Protein AF-A0A7V0X1N9-F1 (afdb_monomer_lite)

Secondary structure (DSSP, 8-state):
-----------------EEEEEEEEEEESSS---PPPTT-EE----HHHHHHTTEEEEEEEEEEEEEEEETTS-S----SS-HHHHHHHHHHHTT-SEEEEEEEEEEEEEEEEEEEEEEEEEEEEEEEEEEEPTT-SPEEEEEEEEEEEEEEEEEEEEEEEEEEEEEEEEE-

Structure (mmCIF, N/CA/C/O backbone):
data_AF-A0A7V0X1N9-F1
#
_entry.id   AF-A0A7V0X1N9-F1
#
loop_
_atom_site.group_PDB
_atom_site.id
_atom_site.type_symbol
_atom_site.label_atom_id
_atom_site.label_alt_id
_atom_site.label_comp_id
_atom_site.label_asym_id
_atom_site.label_entity_id
_atom_site.label_seq_id
_atom_site.pdbx_PDB_ins_code
_atom_site.Cartn_x
_atom_site.Cartn_y
_atom_site.Cartn_z
_atom_site.occupancy
_atom_site.B_iso_or_equiv
_atom_site.auth_seq_id
_atom_site.auth_comp_id
_atom_site.auth_asym_id
_atom_site.auth_atom_id
_atom_site.pdbx_PDB_model_num
ATOM 1 N N . MET A 1 1 ? -28.348 -25.778 53.990 1.00 37.81 1 MET A N 1
ATOM 2 C CA . MET A 1 1 ? -26.915 -25.819 53.635 1.00 37.81 1 MET A CA 1
ATOM 3 C C . MET A 1 1 ? -26.795 -25.371 52.196 1.00 37.81 1 MET A C 1
ATOM 5 O O . MET A 1 1 ? -27.594 -25.794 51.373 1.00 37.81 1 MET A O 1
ATOM 9 N N . ALA A 1 2 ? -25.914 -24.404 51.972 1.00 35.28 2 ALA A N 1
ATOM 10 C CA . ALA A 1 2 ? -25.714 -23.708 50.712 1.00 35.28 2 ALA A CA 1
ATOM 11 C C . ALA A 1 2 ? -24.854 -24.515 49.724 1.00 35.28 2 ALA A C 1
ATOM 13 O O . ALA A 1 2 ? -24.269 -25.525 50.106 1.00 35.28 2 ALA A O 1
ATOM 14 N N . LEU A 1 3 ? -24.716 -23.924 48.528 1.00 34.59 3 LEU A N 1
ATOM 15 C CA . LEU A 1 3 ? -23.827 -24.214 47.391 1.00 34.59 3 LEU A CA 1
ATOM 16 C C . LEU A 1 3 ? -24.535 -25.015 46.285 1.00 34.59 3 LEU A C 1
ATOM 18 O O . LEU A 1 3 ? -24.896 -26.165 46.470 1.00 34.59 3 LEU A O 1
ATOM 22 N N . GLY A 1 4 ? -24.828 -24.461 45.110 1.00 30.20 4 GLY A N 1
ATOM 23 C CA . GLY A 1 4 ? -24.154 -23.365 44.415 1.00 30.20 4 GLY A CA 1
ATOM 24 C C . GLY A 1 4 ? -23.496 -23.942 43.169 1.00 30.20 4 GLY A C 1
ATOM 25 O O . GLY A 1 4 ? -22.336 -24.325 43.205 1.00 30.20 4 GLY A O 1
ATOM 26 N N . GLY A 1 5 ? -24.256 -24.029 42.079 1.00 29.91 5 GLY A N 1
ATOM 27 C CA . GLY A 1 5 ? -23.764 -24.444 40.767 1.00 29.91 5 GLY A CA 1
ATOM 28 C C . GLY A 1 5 ? -23.984 -23.321 39.770 1.00 29.91 5 GLY A C 1
ATOM 29 O O . GLY A 1 5 ? -24.838 -23.422 38.895 1.00 29.91 5 GLY A O 1
ATOM 30 N N . LEU A 1 6 ? -23.271 -22.210 39.966 1.00 36.00 6 LEU A N 1
ATOM 31 C CA . LEU A 1 6 ? -23.257 -21.085 39.041 1.00 36.00 6 LEU A CA 1
ATOM 32 C C . LEU A 1 6 ? -22.586 -21.568 37.744 1.00 36.00 6 LEU A C 1
ATOM 34 O O . LEU A 1 6 ? -21.365 -21.704 37.680 1.00 36.00 6 LEU A O 1
ATOM 38 N N . LEU A 1 7 ? -23.392 -21.866 36.723 1.00 35.78 7 LEU A N 1
ATOM 39 C CA . LEU A 1 7 ? -22.933 -22.056 35.350 1.00 35.78 7 LEU A CA 1
ATOM 40 C C . LEU A 1 7 ? -22.323 -20.733 34.888 1.00 35.78 7 LEU A C 1
ATOM 42 O O . LEU A 1 7 ? -23.009 -19.811 34.448 1.00 35.78 7 LEU A O 1
ATOM 46 N N . CYS A 1 8 ? -21.009 -20.635 35.065 1.00 31.62 8 CYS A N 1
ATOM 47 C CA . CYS A 1 8 ? -20.187 -19.562 34.549 1.00 31.62 8 CYS A CA 1
ATOM 48 C C . CYS A 1 8 ? -20.194 -19.697 33.024 1.00 31.62 8 CYS A C 1
ATOM 50 O O . CYS A 1 8 ? -19.381 -20.410 32.436 1.00 31.62 8 CYS A O 1
ATOM 52 N N . ALA A 1 9 ? -21.173 -19.058 32.384 1.00 35.53 9 ALA A N 1
ATOM 53 C CA . ALA A 1 9 ? -21.138 -18.789 30.962 1.00 35.53 9 ALA A CA 1
ATOM 54 C C . ALA A 1 9 ? -19.921 -17.890 30.719 1.00 35.53 9 ALA A C 1
ATOM 56 O O . ALA A 1 9 ? -19.980 -16.669 30.870 1.00 35.53 9 ALA A O 1
ATOM 57 N N . LEU A 1 10 ? -18.796 -18.528 30.390 1.00 34.34 10 LEU A N 1
ATOM 58 C CA . LEU A 1 10 ? -17.646 -17.920 29.741 1.00 34.34 10 LEU A CA 1
ATOM 59 C C . LEU A 1 10 ? -18.141 -17.325 28.418 1.00 34.34 10 LEU A C 1
ATOM 61 O O . LEU A 1 10 ? -18.053 -17.927 27.352 1.00 34.34 10 LEU A O 1
ATOM 65 N N . MET A 1 11 ? -18.701 -16.120 28.508 1.00 33.41 11 MET A N 1
ATOM 66 C CA . MET A 1 11 ? -18.767 -15.177 27.409 1.00 33.41 11 MET A CA 1
ATOM 67 C C . MET A 1 11 ? -17.321 -14.947 26.980 1.00 33.41 11 MET A C 1
ATOM 69 O O . MET A 1 11 ? -16.595 -14.151 27.578 1.00 33.41 11 MET A O 1
ATOM 73 N N . LEU A 1 12 ? -16.902 -15.699 25.964 1.00 34.06 12 LEU A N 1
ATOM 74 C CA . LEU A 1 12 ? -15.797 -15.367 25.083 1.00 34.06 12 LEU A CA 1
ATOM 75 C C . LEU A 1 12 ? -16.059 -13.954 24.557 1.00 34.06 12 LEU A C 1
ATOM 77 O O . LEU A 1 12 ? -16.688 -13.747 23.523 1.00 34.06 12 LEU A O 1
ATOM 81 N N . VAL A 1 13 ? -15.603 -12.953 25.310 1.00 36.47 13 VAL A N 1
ATOM 82 C CA . VAL A 1 13 ? -15.386 -11.613 24.787 1.00 36.47 13 VAL A CA 1
ATOM 83 C C . VAL A 1 13 ? -14.234 -11.781 23.812 1.00 36.47 13 VAL A C 1
ATOM 85 O O . VAL A 1 13 ? -13.065 -11.709 24.190 1.00 36.47 13 VAL A O 1
ATOM 88 N N . CYS A 1 14 ? -14.575 -12.095 22.564 1.00 35.25 14 CYS A N 1
ATOM 89 C CA . CYS A 1 14 ? -13.667 -12.037 21.438 1.00 35.25 14 CYS A CA 1
ATOM 90 C C . CYS A 1 14 ? -13.126 -10.607 21.365 1.00 35.25 14 CYS A C 1
ATOM 92 O O . CYS A 1 14 ? -13.720 -9.725 20.748 1.00 35.25 14 CYS A O 1
ATOM 94 N N . CYS A 1 15 ? -11.991 -10.367 22.020 1.00 41.75 15 CYS A N 1
ATOM 95 C CA . CYS A 1 15 ? -11.110 -9.245 21.740 1.00 41.75 15 CYS A CA 1
ATOM 96 C C . CYS A 1 15 ? -10.502 -9.461 20.347 1.00 41.75 15 CYS A C 1
ATOM 98 O O . CYS A 1 15 ? -9.303 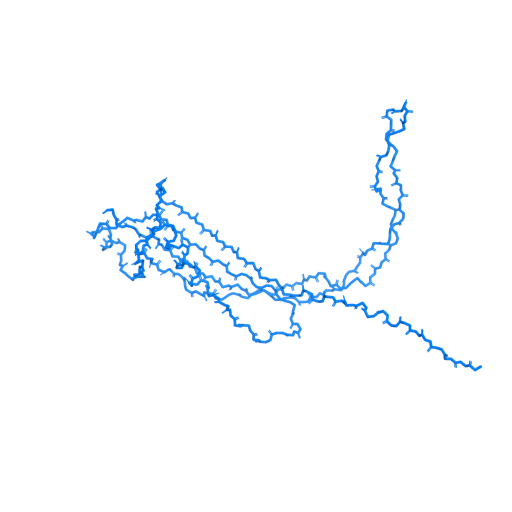-9.702 20.211 1.00 41.75 15 CYS A O 1
ATOM 100 N N . SER A 1 16 ? -11.327 -9.385 19.302 1.00 48.78 16 SER A N 1
ATOM 101 C CA . SER A 1 16 ? -10.895 -9.320 17.905 1.00 48.78 16 SER A CA 1
ATOM 102 C C . SER A 1 16 ? -10.333 -7.923 17.651 1.00 48.78 16 SER A C 1
ATOM 104 O O . SER A 1 16 ? -10.941 -7.082 17.003 1.00 48.78 16 SER A O 1
ATOM 106 N N . CYS A 1 17 ? -9.194 -7.646 18.278 1.00 55.66 17 CYS A N 1
ATOM 107 C CA . CYS A 1 17 ? -8.579 -6.326 18.355 1.00 55.66 17 CYS A CA 1
ATOM 108 C C . CYS A 1 17 ? -7.489 -6.121 17.300 1.00 55.66 17 CYS A C 1
ATOM 110 O O . CYS A 1 17 ? -6.783 -5.120 17.364 1.00 55.66 17 CYS A O 1
ATOM 112 N N . ALA A 1 18 ? -7.311 -7.070 16.379 1.00 61.34 18 ALA A N 1
ATOM 113 C CA . ALA A 1 18 ? -6.346 -6.988 15.296 1.00 61.34 18 ALA A CA 1
ATOM 114 C C . ALA A 1 18 ? -7.078 -7.114 13.960 1.00 61.34 18 ALA A C 1
ATOM 116 O O . ALA A 1 18 ? -7.688 -8.146 13.683 1.00 61.34 18 ALA A O 1
ATOM 117 N N . SER A 1 19 ? -7.000 -6.069 13.140 1.00 68.88 19 SER A N 1
ATOM 118 C CA . SER A 1 19 ? -7.432 -6.103 11.745 1.00 68.88 19 SER A CA 1
ATOM 119 C C . SER A 1 19 ? -6.260 -5.765 10.839 1.00 68.88 19 SER A C 1
ATOM 121 O O . SER A 1 19 ? -5.474 -4.855 11.120 1.00 68.88 19 SER A O 1
ATOM 123 N N . THR A 1 20 ? -6.157 -6.504 9.742 1.00 68.81 20 THR A N 1
ATOM 124 C CA . THR A 1 20 ? -5.246 -6.208 8.643 1.00 68.81 20 THR A CA 1
ATOM 125 C C . THR A 1 20 ? -6.079 -5.760 7.451 1.00 68.81 20 THR A C 1
ATOM 127 O O . THR A 1 20 ? -7.087 -6.382 7.115 1.00 68.81 20 THR A O 1
ATOM 130 N N . SER A 1 21 ? -5.691 -4.653 6.830 1.00 77.2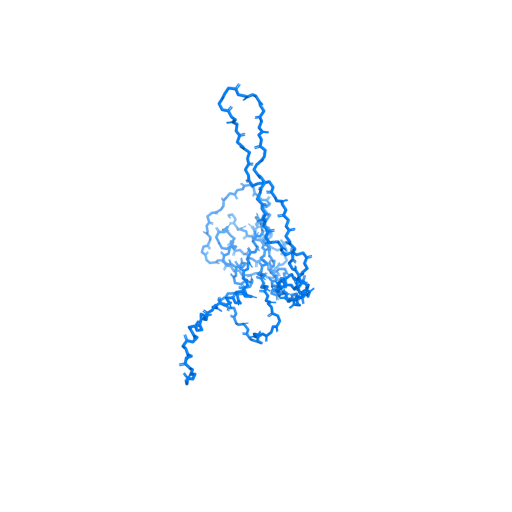5 21 SER A N 1
ATOM 131 C CA . SER A 1 21 ? -6.271 -4.207 5.568 1.00 77.25 21 SER A CA 1
ATOM 132 C C . SER A 1 21 ? -5.167 -3.812 4.597 1.00 77.25 21 SER A C 1
ATOM 134 O O . SER A 1 21 ? -4.071 -3.400 4.981 1.00 77.25 21 SER A O 1
ATOM 136 N N . GLU A 1 22 ? -5.445 -3.984 3.313 1.00 83.06 22 GLU A N 1
ATOM 137 C CA . GLU A 1 22 ? -4.531 -3.650 2.228 1.00 83.06 22 GLU A CA 1
ATOM 138 C C . GLU A 1 22 ? -5.226 -2.663 1.299 1.00 83.06 22 GLU A C 1
ATOM 140 O O . GLU A 1 22 ? -6.307 -2.954 0.789 1.00 83.06 22 GLU A O 1
ATOM 145 N N . ASP A 1 23 ? -4.552 -1.549 1.027 1.00 84.75 23 ASP A N 1
ATOM 146 C CA . ASP A 1 23 ? -4.946 -0.603 -0.006 1.00 84.75 23 ASP A CA 1
ATOM 147 C C . ASP A 1 23 ? -3.945 -0.661 -1.161 1.00 84.75 23 ASP A C 1
ATOM 149 O O . ASP A 1 23 ? -2.753 -0.360 -1.017 1.00 84.75 23 ASP A O 1
ATOM 153 N N . LEU A 1 24 ? -4.451 -1.027 -2.338 1.00 85.38 24 LEU A N 1
ATOM 154 C CA . LEU A 1 24 ? -3.702 -1.064 -3.587 1.00 85.38 24 LEU A CA 1
ATOM 155 C C . LEU A 1 24 ? -4.228 0.025 -4.520 1.00 85.38 24 LEU A C 1
ATOM 157 O O . LEU A 1 24 ? -5.352 -0.060 -5.014 1.00 85.38 24 LEU A O 1
ATOM 161 N N . TYR A 1 25 ? -3.398 1.018 -4.828 1.00 90.38 25 TYR A N 1
ATOM 162 C CA . TYR A 1 25 ? -3.756 2.082 -5.762 1.00 90.38 25 TYR A CA 1
ATOM 163 C C . TYR A 1 25 ? -2.881 2.056 -7.012 1.00 90.38 25 TYR A C 1
ATOM 165 O O . TYR A 1 25 ? -1.660 1.898 -6.955 1.00 90.38 25 TYR A O 1
ATOM 173 N N . TYR A 1 26 ? -3.519 2.247 -8.165 1.00 87.94 26 TYR A N 1
ATOM 174 C CA . TYR A 1 26 ? -2.861 2.288 -9.463 1.00 87.94 26 TYR A CA 1
ATOM 175 C C . TYR A 1 26 ? -3.350 3.435 -10.306 1.00 87.94 26 TYR A C 1
ATOM 177 O O . TYR A 1 26 ? -4.549 3.591 -10.528 1.00 87.94 26 TYR A O 1
ATOM 185 N N . LYS A 1 27 ? -2.389 4.162 -10.860 1.00 91.62 27 LYS A N 1
ATOM 186 C CA . LYS A 1 27 ? -2.638 5.202 -11.838 1.00 91.62 27 LYS A CA 1
ATOM 187 C C . LYS A 1 27 ? -1.980 4.811 -13.163 1.00 91.62 27 LYS A C 1
ATOM 189 O O . LYS A 1 27 ? -0.754 4.911 -13.266 1.00 91.62 27 LYS A O 1
ATOM 194 N N . PRO A 1 28 ? -2.748 4.354 -14.168 1.00 88.75 28 PRO A N 1
ATOM 195 C CA . PRO A 1 28 ? -2.198 4.069 -15.486 1.00 88.75 28 PRO A CA 1
ATOM 196 C C . PRO A 1 28 ? -1.793 5.364 -16.198 1.00 88.75 28 PRO A C 1
ATOM 198 O O . PRO A 1 28 ? -2.468 6.386 -16.084 1.00 88.75 28 PRO A O 1
ATOM 201 N N . PHE A 1 29 ? -0.707 5.306 -16.968 1.00 88.69 29 PHE A N 1
ATOM 202 C CA . PHE A 1 29 ? -0.306 6.380 -17.894 1.00 88.69 29 PHE A CA 1
ATOM 203 C C . PHE A 1 29 ? -0.629 6.062 -19.349 1.00 88.69 29 PHE A C 1
ATOM 205 O O . PHE A 1 29 ? -0.615 6.938 -20.207 1.00 88.69 29 PHE A O 1
ATOM 212 N N . VAL A 1 30 ? -0.955 4.806 -19.623 1.00 82.94 30 VAL A N 1
ATOM 213 C CA . VAL A 1 30 ? -1.344 4.318 -20.940 1.00 82.94 30 VAL A CA 1
ATOM 214 C C . VAL A 1 30 ? -2.666 3.576 -20.806 1.00 82.94 30 VAL A C 1
ATOM 216 O O . VAL A 1 30 ? -2.896 2.882 -19.820 1.00 82.94 30 VAL A O 1
ATOM 219 N N . LYS A 1 31 ? -3.543 3.702 -21.805 1.00 75.62 31 LYS A N 1
ATOM 220 C CA . LYS A 1 31 ? -4.856 3.027 -21.817 1.00 75.62 31 LYS A CA 1
ATOM 221 C C . LYS A 1 31 ? -4.773 1.533 -22.166 1.00 75.62 31 LYS A C 1
ATOM 223 O O . LYS A 1 31 ? -5.794 0.859 -22.222 1.00 75.62 31 LYS A O 1
ATOM 228 N N . LYS A 1 32 ? -3.571 1.022 -22.446 1.00 77.75 32 LYS A N 1
ATOM 229 C CA . LYS A 1 32 ? -3.342 -0.356 -22.880 1.00 77.75 32 LYS A CA 1
ATOM 230 C C . LYS A 1 32 ? -3.277 -1.296 -21.677 1.00 77.75 32 LYS A C 1
ATOM 232 O O . LYS A 1 32 ? -2.526 -1.046 -20.737 1.00 77.75 32 LYS A O 1
ATOM 237 N N . SER A 1 33 ? -4.018 -2.397 -21.756 1.00 73.69 33 SER A N 1
ATOM 238 C CA . SER A 1 33 ? -3.883 -3.526 -20.837 1.00 73.69 33 SER A CA 1
ATOM 239 C C . SER A 1 33 ? -2.684 -4.376 -21.237 1.00 73.69 33 SER A C 1
ATOM 241 O O . SER A 1 33 ? -2.479 -4.667 -22.417 1.00 73.69 33 SER A O 1
ATOM 243 N N . TYR A 1 34 ? -1.898 -4.786 -20.252 1.00 79.31 34 TYR A N 1
ATOM 244 C CA . TYR A 1 34 ? -0.722 -5.615 -20.459 1.00 79.31 34 TYR A CA 1
ATOM 245 C C . TYR A 1 34 ? -0.897 -6.960 -19.775 1.00 79.31 34 TYR A C 1
ATOM 247 O O . TYR A 1 34 ? -1.370 -7.025 -18.641 1.00 79.31 34 TYR A O 1
ATOM 255 N N . SER A 1 35 ? -0.471 -8.023 -20.453 1.00 82.00 35 SER A N 1
ATOM 256 C CA . SER A 1 35 ? -0.287 -9.324 -19.823 1.00 82.00 35 SER A CA 1
ATOM 257 C C . SER A 1 35 ? 0.858 -9.271 -18.816 1.00 82.00 35 SER A C 1
ATOM 259 O O . SER A 1 35 ? 1.784 -8.457 -18.950 1.00 82.00 35 SER A O 1
ATOM 261 N N . SER A 1 36 ? 0.799 -10.163 -17.826 1.00 81.50 36 SER A N 1
ATOM 262 C CA . SER A 1 36 ? 1.870 -10.343 -16.854 1.00 81.50 36 SER A CA 1
ATOM 263 C C . SER A 1 36 ? 3.210 -10.559 -17.548 1.00 81.50 36 SER A C 1
ATOM 265 O O . SER A 1 36 ? 3.285 -11.274 -18.545 1.00 81.50 36 SER A O 1
ATOM 267 N N . SER A 1 37 ? 4.269 -9.964 -17.006 1.00 79.81 37 SER A N 1
ATOM 268 C CA . SER A 1 37 ? 5.625 -10.179 -17.507 1.00 79.81 37 SER A CA 1
ATOM 269 C C . SER A 1 37 ? 6.354 -11.145 -16.599 1.00 79.81 37 SER A C 1
ATOM 271 O O . SER A 1 37 ? 6.511 -10.874 -15.409 1.00 79.81 37 SER A O 1
ATOM 273 N N . ASP A 1 38 ? 6.883 -12.224 -17.156 1.00 75.44 38 ASP A N 1
ATOM 274 C CA . ASP A 1 38 ? 7.926 -12.975 -16.471 1.00 75.44 38 ASP A CA 1
ATOM 275 C C . ASP A 1 38 ? 9.255 -12.214 -16.549 1.00 75.44 38 ASP A C 1
ATOM 277 O O . ASP A 1 38 ? 9.490 -11.434 -17.471 1.00 75.44 38 ASP A O 1
ATOM 281 N N . GLY A 1 39 ? 10.088 -12.343 -15.513 1.00 82.81 39 GLY A 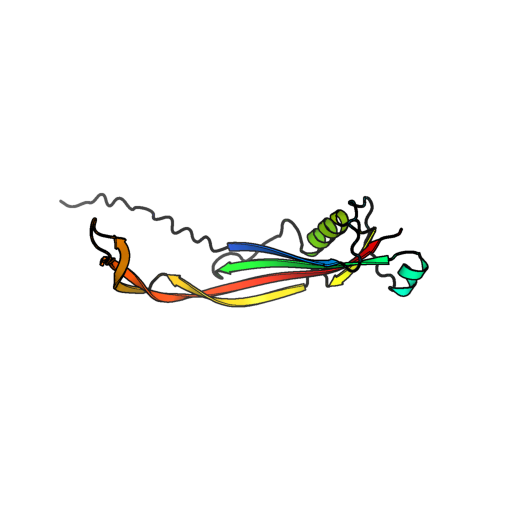N 1
ATOM 282 C CA . GLY A 1 39 ? 11.400 -11.690 -15.465 1.00 82.81 39 GLY A CA 1
ATOM 283 C C . GLY A 1 39 ? 11.411 -10.192 -15.132 1.00 82.81 39 GLY A C 1
ATOM 284 O O . GLY A 1 39 ? 12.412 -9.539 -15.419 1.00 82.81 39 GLY A O 1
ATOM 285 N N . MET A 1 40 ? 10.353 -9.642 -14.518 1.00 92.81 40 MET A N 1
ATOM 286 C CA . MET A 1 40 ? 10.360 -8.254 -14.034 1.00 92.81 40 MET A CA 1
ATOM 287 C C . MET A 1 40 ? 11.542 -7.999 -13.081 1.00 92.81 40 MET A C 1
ATOM 289 O O . MET A 1 40 ? 11.830 -8.816 -12.208 1.00 92.81 40 MET A O 1
ATOM 293 N N . ARG A 1 41 ? 12.214 -6.850 -13.193 1.00 94.19 41 ARG A N 1
ATOM 294 C CA . ARG A 1 41 ? 13.330 -6.471 -12.302 1.00 94.19 41 ARG A CA 1
ATOM 295 C C . ARG A 1 41 ? 13.122 -5.094 -11.694 1.00 94.19 41 ARG A C 1
ATOM 297 O O . ARG A 1 41 ? 12.346 -4.293 -12.206 1.00 94.19 41 ARG A O 1
ATOM 304 N N . THR A 1 42 ? 13.818 -4.800 -10.603 1.00 94.38 42 THR A N 1
ATOM 305 C CA . THR A 1 42 ? 13.915 -3.427 -10.103 1.00 94.38 42 THR A CA 1
ATOM 306 C C . THR A 1 42 ? 14.980 -2.650 -10.876 1.00 94.38 42 THR A C 1
ATOM 308 O O . THR A 1 42 ? 15.900 -3.233 -11.450 1.00 94.38 42 THR A O 1
ATOM 311 N N . THR A 1 43 ? 14.848 -1.326 -10.935 1.00 95.25 43 THR A N 1
ATOM 312 C CA . THR A 1 43 ? 15.850 -0.454 -11.559 1.00 95.25 43 THR A CA 1
ATOM 313 C C . THR A 1 43 ? 16.042 0.832 -10.767 1.00 95.25 43 THR A C 1
ATOM 315 O O . THR A 1 43 ? 15.099 1.364 -10.182 1.00 95.25 43 THR A O 1
ATOM 318 N N . THR A 1 44 ? 17.269 1.341 -10.789 1.00 95.12 44 THR A N 1
ATOM 319 C CA . THR A 1 44 ? 17.655 2.659 -10.269 1.00 95.12 44 THR A CA 1
ATOM 320 C C . THR A 1 44 ? 18.003 3.638 -11.390 1.00 95.12 44 THR A C 1
ATOM 322 O O . THR A 1 44 ? 18.341 4.788 -11.116 1.00 95.12 44 THR A O 1
ATOM 325 N N . LEU A 1 45 ? 17.904 3.212 -12.658 1.00 95.06 45 LEU A N 1
ATOM 326 C CA . LEU A 1 45 ? 18.283 4.045 -13.794 1.00 95.06 45 LEU A CA 1
ATOM 327 C C . LEU A 1 45 ? 17.426 5.327 -13.868 1.00 95.06 45 LEU A C 1
ATOM 329 O O . LEU A 1 45 ? 16.231 5.319 -13.531 1.00 95.06 45 LEU A O 1
ATOM 333 N N . PRO A 1 46 ? 18.010 6.446 -14.331 1.00 95.88 46 PRO A N 1
ATOM 334 C CA . PRO A 1 46 ? 17.256 7.656 -14.625 1.00 95.88 46 PRO A CA 1
ATOM 335 C C . PRO A 1 46 ? 16.204 7.423 -15.713 1.00 95.88 46 PRO A C 1
ATOM 337 O O . PRO A 1 46 ? 16.404 6.641 -16.644 1.00 95.88 46 PRO A O 1
ATOM 340 N N . ASP A 1 47 ? 15.098 8.158 -15.625 1.00 94.75 47 ASP A N 1
ATOM 341 C CA . ASP A 1 47 ? 13.956 8.022 -16.535 1.00 94.75 47 ASP A CA 1
ATOM 342 C C . ASP A 1 47 ? 14.347 8.277 -17.997 1.00 94.75 47 ASP A C 1
ATOM 344 O O . ASP A 1 47 ? 13.838 7.619 -18.902 1.00 94.75 47 ASP A O 1
ATOM 348 N N . GLU A 1 48 ? 15.280 9.198 -18.239 1.00 95.44 48 GLU A N 1
ATOM 349 C CA . GLU A 1 48 ? 15.803 9.480 -19.578 1.00 95.44 48 GLU A CA 1
ATOM 350 C C . GLU A 1 48 ? 16.567 8.299 -20.172 1.00 95.44 48 GLU A C 1
ATOM 352 O O . GLU A 1 48 ? 16.414 8.002 -21.355 1.00 95.44 48 GLU A O 1
ATOM 357 N N . VAL A 1 49 ? 17.360 7.601 -19.356 1.00 96.25 49 VAL A N 1
ATOM 358 C CA . VAL A 1 49 ? 18.118 6.424 -19.795 1.00 96.25 49 VAL A CA 1
ATOM 359 C C . VAL A 1 49 ? 17.153 5.302 -20.163 1.00 96.25 49 VAL A C 1
ATOM 361 O O . VAL A 1 49 ? 17.294 4.696 -21.221 1.00 96.25 49 VAL A O 1
ATOM 364 N N . LEU A 1 50 ? 16.124 5.078 -19.342 1.00 95.56 50 LEU A N 1
ATOM 365 C CA . LEU A 1 50 ? 15.084 4.085 -19.617 1.00 95.56 50 LEU A CA 1
ATOM 366 C C . LEU A 1 50 ? 14.343 4.392 -20.924 1.00 95.56 50 LEU A C 1
ATOM 368 O O . LEU A 1 50 ? 14.192 3.504 -21.764 1.00 95.56 50 LEU A O 1
ATOM 372 N N . LYS A 1 51 ? 13.959 5.655 -21.142 1.00 94.06 51 LYS A N 1
ATOM 373 C CA . LYS A 1 51 ? 13.339 6.099 -22.400 1.00 94.06 51 LYS A CA 1
ATOM 374 C C . LYS A 1 51 ? 14.253 5.864 -23.605 1.00 94.06 51 LYS A C 1
ATOM 376 O O . LYS A 1 51 ? 13.800 5.303 -24.597 1.00 94.06 51 LYS A O 1
ATOM 381 N N . ARG A 1 52 ? 15.544 6.217 -23.512 1.00 95.62 52 ARG A N 1
ATOM 382 C CA . ARG A 1 52 ? 16.540 5.967 -24.578 1.00 95.62 52 ARG A CA 1
ATOM 383 C C . ARG A 1 52 ? 16.735 4.473 -24.864 1.00 95.62 52 ARG A C 1
ATOM 385 O O . ARG A 1 52 ? 17.021 4.105 -25.995 1.00 95.62 52 ARG A O 1
ATOM 392 N N . GLN A 1 53 ? 16.537 3.610 -23.868 1.00 94.38 53 GLN A N 1
ATOM 393 C CA . GLN A 1 53 ? 16.570 2.148 -24.014 1.00 94.38 53 GLN A CA 1
ATOM 394 C C . GLN A 1 53 ? 15.255 1.542 -24.549 1.00 94.38 53 GLN A C 1
ATOM 396 O O . GLN A 1 53 ? 15.131 0.314 -24.628 1.00 94.38 53 GLN A O 1
ATOM 401 N N . GLY A 1 54 ? 14.275 2.379 -24.909 1.00 94.12 54 GLY A N 1
ATOM 402 C CA . GLY A 1 54 ? 12.986 1.961 -25.461 1.00 94.12 54 GLY A CA 1
ATOM 403 C C . GLY A 1 54 ? 11.944 1.568 -24.411 1.00 94.12 54 GLY A C 1
ATOM 404 O O . GLY A 1 54 ? 10.930 0.965 -24.753 1.00 94.12 54 GLY A O 1
ATOM 405 N N . TYR A 1 55 ? 12.165 1.881 -23.131 1.00 94.81 55 TYR A N 1
ATOM 406 C CA . TYR A 1 55 ? 11.148 1.673 -22.104 1.00 94.81 55 TYR A CA 1
ATOM 407 C C . TYR A 1 55 ? 10.173 2.846 -22.049 1.00 94.81 55 TYR A C 1
ATOM 409 O O . TYR A 1 55 ? 10.560 4.016 -22.036 1.00 94.81 55 TYR A O 1
ATOM 417 N N . ARG A 1 56 ? 8.892 2.523 -21.897 1.00 93.44 56 ARG A N 1
ATOM 418 C CA . ARG A 1 56 ? 7.823 3.477 -21.613 1.00 93.44 56 ARG A CA 1
ATOM 419 C C . ARG A 1 56 ? 7.276 3.290 -20.208 1.00 93.44 56 ARG A C 1
ATOM 421 O O . ARG A 1 56 ? 7.169 2.165 -19.717 1.00 93.44 56 ARG A O 1
ATOM 428 N N . GLN A 1 57 ? 6.884 4.392 -19.577 1.00 94.44 57 GLN A N 1
ATOM 429 C CA . GLN A 1 57 ? 6.133 4.328 -18.328 1.00 94.44 57 GLN A CA 1
ATOM 430 C C . GLN A 1 57 ? 4.707 3.877 -18.626 1.00 94.44 57 GLN A C 1
ATOM 432 O O . GLN A 1 57 ? 4.037 4.446 -19.486 1.00 94.44 57 GLN A O 1
ATOM 437 N N . ILE A 1 58 ? 4.237 2.866 -17.903 1.00 93.75 58 ILE A N 1
ATOM 438 C CA . ILE A 1 58 ? 2.873 2.346 -18.054 1.00 93.75 58 ILE A CA 1
ATOM 439 C C . ILE A 1 58 ? 1.965 2.757 -16.891 1.00 93.75 58 ILE A C 1
ATOM 441 O O . ILE A 1 58 ? 0.743 2.731 -17.022 1.00 93.75 58 ILE A O 1
ATOM 445 N N . GLY A 1 59 ? 2.534 3.192 -15.767 1.00 94.19 59 GLY A N 1
ATOM 446 C CA . GLY A 1 59 ? 1.783 3.771 -14.657 1.00 94.19 59 GLY A CA 1
ATOM 447 C C . GLY A 1 59 ? 2.587 3.868 -13.367 1.00 94.19 59 GLY A C 1
ATOM 448 O O . GLY A 1 59 ? 3.764 3.509 -13.317 1.00 94.19 59 GLY A O 1
ATOM 449 N N . VAL A 1 60 ? 1.919 4.320 -12.312 1.00 95.06 60 VAL A N 1
ATOM 450 C CA . VAL A 1 60 ? 2.450 4.387 -10.944 1.00 95.06 60 VAL A CA 1
ATOM 451 C C . VAL A 1 60 ? 1.577 3.548 -10.032 1.00 95.06 60 VAL A C 1
ATOM 453 O O . VAL A 1 60 ? 0.350 3.556 -10.154 1.00 95.06 60 VAL A O 1
ATOM 456 N N . MET A 1 61 ? 2.211 2.826 -9.114 1.00 93.62 61 MET A N 1
ATOM 457 C CA . MET A 1 61 ? 1.527 2.015 -8.123 1.00 93.62 61 MET A CA 1
ATOM 458 C C . MET A 1 61 ? 1.950 2.380 -6.712 1.00 93.62 61 MET A C 1
ATOM 460 O O . MET A 1 61 ? 3.120 2.655 -6.443 1.00 93.62 61 MET A O 1
ATOM 464 N N . HIS A 1 62 ? 0.966 2.342 -5.827 1.00 94.12 62 HIS A N 1
ATOM 465 C CA . HIS A 1 62 ? 1.103 2.557 -4.404 1.00 94.12 62 HIS A CA 1
ATOM 466 C C . HIS A 1 62 ? 0.499 1.354 -3.686 1.00 94.12 62 HIS A C 1
ATOM 468 O O . HIS A 1 62 ? -0.600 0.911 -4.026 1.00 94.12 62 HIS A O 1
ATOM 474 N N . VAL A 1 63 ? 1.226 0.840 -2.704 1.00 91.62 63 VAL A N 1
ATOM 475 C CA . VAL A 1 63 ? 0.770 -0.212 -1.803 1.00 91.62 63 VAL A CA 1
ATOM 476 C C . VAL A 1 63 ? 0.850 0.324 -0.389 1.00 91.62 63 VAL A C 1
ATOM 478 O O . VAL A 1 63 ? 1.922 0.749 0.047 1.00 91.62 63 VAL A O 1
ATOM 481 N N . THR A 1 64 ? -0.265 0.249 0.325 1.00 87.44 64 THR A N 1
ATOM 482 C CA . THR A 1 64 ? -0.322 0.516 1.757 1.00 87.44 64 THR A CA 1
ATOM 483 C C . THR A 1 64 ? -0.847 -0.726 2.460 1.00 87.44 64 THR A C 1
ATOM 485 O O . THR A 1 64 ? -1.948 -1.188 2.178 1.00 87.44 64 THR A O 1
ATOM 488 N N . LEU A 1 65 ? -0.062 -1.266 3.387 1.00 84.75 65 LEU A N 1
ATOM 489 C CA . LEU A 1 65 ? -0.512 -2.310 4.304 1.00 84.75 65 LEU A CA 1
ATOM 490 C C . LEU A 1 65 ? -0.825 -1.652 5.646 1.00 84.75 65 LEU A C 1
ATOM 492 O O . LEU A 1 65 ? 0.076 -1.069 6.253 1.00 84.75 65 LEU A O 1
ATOM 496 N N . ILE A 1 66 ? -2.084 -1.704 6.077 1.00 79.69 66 ILE A N 1
ATOM 497 C CA . ILE A 1 66 ? -2.581 -1.071 7.300 1.00 79.69 66 ILE A CA 1
ATOM 498 C C . ILE A 1 66 ? -2.873 -2.151 8.340 1.00 79.69 66 ILE A C 1
ATOM 500 O O . ILE A 1 66 ? -3.526 -3.160 8.074 1.00 79.69 66 ILE A O 1
ATOM 504 N N . TYR A 1 67 ? -2.383 -1.914 9.548 1.00 73.75 67 TYR A N 1
ATOM 505 C CA . TYR A 1 67 ? -2.513 -2.805 10.686 1.00 73.75 67 TYR A CA 1
ATOM 506 C C . TYR A 1 67 ? -3.075 -2.018 11.851 1.00 73.75 67 TYR A C 1
ATOM 508 O O . TYR A 1 67 ? -2.371 -1.205 12.448 1.00 73.75 67 TYR A O 1
ATOM 516 N N . SER A 1 68 ? -4.323 -2.280 12.206 1.00 66.12 68 SER A N 1
ATOM 517 C CA . SER A 1 68 ? -4.962 -1.635 13.349 1.00 66.12 68 SER A CA 1
ATOM 518 C C . SER A 1 68 ? -4.945 -2.615 14.525 1.00 66.12 68 SER A C 1
ATOM 520 O O . SER A 1 68 ? -5.409 -3.751 14.394 1.00 66.12 68 SER A O 1
ATOM 522 N N . LYS A 1 69 ? -4.370 -2.205 15.667 1.00 65.06 69 LYS A N 1
ATOM 523 C CA . LYS A 1 69 ? -4.339 -3.007 16.900 1.00 65.06 69 LYS A CA 1
ATOM 524 C C . LYS A 1 69 ? -4.763 -2.218 18.141 1.00 65.06 69 LYS A C 1
ATOM 526 O O . LYS A 1 69 ? -4.400 -1.055 18.328 1.00 65.06 69 LYS A O 1
ATOM 531 N N . CYS A 1 70 ? -5.460 -2.890 19.054 1.00 57.34 70 CYS A N 1
ATOM 532 C CA . CYS A 1 70 ? -5.609 -2.423 20.434 1.00 57.34 70 CYS A CA 1
ATOM 533 C C . CYS A 1 70 ? -4.276 -2.603 21.187 1.00 57.34 70 CYS A C 1
ATOM 535 O O . CYS A 1 70 ? -3.674 -3.674 21.141 1.00 57.34 70 CYS A O 1
ATOM 537 N N . VAL A 1 71 ? -3.827 -1.573 21.910 1.00 52.47 71 VAL A N 1
ATOM 538 C CA . VAL A 1 71 ? -2.456 -1.426 22.457 1.00 52.47 71 VAL A CA 1
ATOM 539 C C . VAL A 1 71 ? -2.038 -2.512 23.471 1.00 52.47 71 VAL A C 1
ATOM 541 O O . VAL A 1 71 ? -0.868 -2.597 23.822 1.00 52.47 71 VAL A O 1
ATOM 544 N N . LYS A 1 72 ? -2.945 -3.366 23.961 1.00 47.31 72 LYS A N 1
ATOM 545 C CA . LYS A 1 72 ? -2.674 -4.129 25.187 1.00 47.31 72 LYS A CA 1
ATOM 546 C C . LYS A 1 72 ? -1.784 -5.382 25.078 1.00 47.31 72 LYS A C 1
ATOM 548 O O . LYS A 1 72 ? -1.286 -5.755 26.131 1.00 47.31 72 LYS A O 1
ATOM 553 N N . THR A 1 73 ? -1.544 -6.033 23.926 1.00 44.03 73 THR A N 1
ATOM 554 C CA . THR A 1 73 ? -0.920 -7.392 23.964 1.00 44.03 73 THR A CA 1
ATOM 555 C C . THR A 1 73 ? -0.152 -7.912 22.723 1.00 44.03 73 THR A C 1
ATOM 557 O O . THR A 1 73 ? -0.090 -9.123 22.533 1.00 44.03 73 THR A O 1
ATOM 560 N N . CYS A 1 74 ? 0.477 -7.107 21.857 1.00 43.06 74 CYS A N 1
ATOM 561 C CA . CYS A 1 74 ? 1.259 -7.684 20.735 1.00 43.06 74 CYS A CA 1
ATOM 562 C C . CYS A 1 74 ? 2.526 -6.886 20.398 1.00 43.06 74 CYS A C 1
ATOM 564 O O . CYS A 1 74 ? 2.485 -6.018 19.527 1.00 43.06 74 CYS A O 1
ATOM 566 N N . GLU A 1 75 ? 3.649 -7.199 21.048 1.00 44.56 75 GLU A N 1
ATOM 567 C CA . GLU A 1 75 ? 4.926 -6.489 20.854 1.00 44.56 75 GLU A CA 1
ATOM 568 C C . GLU A 1 75 ? 5.718 -6.920 19.608 1.00 44.56 75 GLU A C 1
ATOM 570 O O . GLU A 1 75 ? 6.597 -6.191 19.156 1.00 44.56 75 GLU A O 1
ATOM 575 N N . THR A 1 76 ? 5.372 -8.033 18.963 1.00 50.62 76 THR A N 1
ATOM 576 C CA . THR A 1 76 ? 6.074 -8.504 17.761 1.00 50.62 76 THR A CA 1
ATOM 577 C C . THR A 1 76 ? 5.078 -9.016 16.728 1.00 50.62 76 THR A C 1
ATOM 579 O O . THR A 1 76 ? 4.304 -9.938 16.973 1.00 50.62 76 THR A O 1
ATOM 582 N N . TYR A 1 77 ? 5.053 -8.378 15.557 1.00 52.19 77 TYR A N 1
ATOM 583 C CA . TYR A 1 77 ? 4.333 -8.883 14.392 1.00 52.19 77 TYR A CA 1
ATOM 584 C C . TYR A 1 77 ? 5.301 -8.960 13.223 1.00 52.19 77 TYR A C 1
ATOM 586 O O . TYR A 1 77 ? 5.838 -7.945 12.775 1.00 52.19 77 TYR A O 1
ATOM 594 N N . THR A 1 78 ? 5.529 -10.180 12.767 1.00 53.25 78 THR A N 1
ATOM 595 C CA . THR A 1 78 ? 6.232 -10.497 11.532 1.00 53.25 78 THR A CA 1
ATOM 596 C C . THR A 1 78 ? 5.183 -10.615 10.434 1.00 53.25 78 THR A C 1
ATOM 598 O O . THR A 1 78 ? 4.185 -11.310 10.599 1.00 53.25 78 THR A O 1
ATOM 601 N N . HIS A 1 79 ? 5.375 -9.883 9.340 1.00 58.28 79 HIS A N 1
ATOM 602 C CA . HIS A 1 79 ? 4.480 -9.933 8.184 1.00 58.28 79 HIS A CA 1
ATOM 603 C C . HIS A 1 79 ? 4.791 -11.165 7.338 1.00 58.28 79 HIS A C 1
ATOM 605 O O . HIS A 1 79 ? 5.965 -11.429 7.085 1.00 58.28 79 HIS A O 1
ATOM 611 N N . ASP A 1 80 ? 3.765 -11.830 6.807 1.00 64.25 80 ASP A N 1
ATOM 612 C CA . ASP A 1 80 ? 3.952 -12.865 5.775 1.00 64.25 80 ASP A CA 1
ATOM 613 C C . ASP A 1 80 ? 4.440 -12.261 4.444 1.00 64.25 80 ASP A C 1
ATOM 615 O O . ASP A 1 80 ? 5.045 -12.943 3.619 1.00 64.25 80 ASP A O 1
ATOM 619 N N . MET A 1 81 ? 4.163 -10.970 4.213 1.00 74.62 81 MET A N 1
ATOM 620 C CA . MET A 1 81 ? 4.548 -10.246 3.001 1.00 74.62 81 MET A CA 1
ATOM 621 C C . MET A 1 81 ? 4.727 -8.753 3.288 1.00 74.62 81 MET A C 1
ATOM 623 O O . MET A 1 81 ? 3.860 -8.121 3.893 1.00 74.62 81 MET A O 1
ATOM 627 N N . SER A 1 82 ? 5.837 -8.163 2.842 1.00 86.56 82 SER A N 1
ATOM 628 C CA . SER A 1 82 ? 6.073 -6.726 3.008 1.00 86.56 82 SER A CA 1
ATOM 629 C C . SER A 1 82 ? 5.324 -5.889 1.960 1.00 86.56 82 SER A C 1
ATOM 631 O O . SER A 1 82 ? 4.910 -6.381 0.905 1.00 86.56 82 SER A O 1
ATOM 633 N N . SER A 1 83 ? 5.172 -4.583 2.219 1.00 89.25 83 SER A N 1
ATOM 634 C CA . SER A 1 83 ? 4.542 -3.664 1.254 1.00 89.25 83 SER A CA 1
ATOM 635 C C . SER A 1 83 ? 5.305 -3.603 -0.079 1.00 89.25 83 SER A C 1
ATOM 637 O O . SER A 1 83 ? 4.693 -3.419 -1.133 1.00 89.25 83 SER A O 1
ATOM 639 N N . ILE A 1 84 ? 6.626 -3.822 -0.053 1.00 92.19 84 ILE A N 1
ATOM 640 C CA . ILE A 1 84 ? 7.471 -3.858 -1.250 1.00 92.19 84 ILE A CA 1
ATOM 641 C C . ILE A 1 84 ? 7.317 -5.174 -2.024 1.00 92.19 84 ILE A C 1
ATOM 643 O O . ILE A 1 84 ? 7.217 -5.142 -3.251 1.00 92.19 84 ILE A O 1
ATOM 647 N N . ASP A 1 85 ? 7.184 -6.313 -1.339 1.00 91.94 85 ASP A N 1
ATOM 648 C CA . ASP A 1 85 ? 6.912 -7.603 -1.993 1.00 91.94 85 ASP A CA 1
ATOM 649 C C . ASP A 1 85 ? 5.570 -7.566 -2.723 1.00 91.94 85 ASP A C 1
ATOM 651 O O . ASP A 1 85 ? 5.439 -8.010 -3.870 1.00 91.94 85 ASP A O 1
ATOM 655 N N . ARG A 1 86 ? 4.566 -6.962 -2.081 1.00 92.06 86 ARG A N 1
ATOM 656 C CA . ARG A 1 86 ? 3.250 -6.771 -2.681 1.00 92.06 86 ARG A CA 1
ATOM 657 C C . ARG A 1 86 ? 3.309 -5.827 -3.883 1.00 92.06 86 ARG A C 1
ATOM 659 O O . ARG A 1 86 ? 2.731 -6.143 -4.923 1.00 92.06 86 ARG A O 1
ATOM 666 N N . LEU A 1 87 ? 4.066 -4.729 -3.790 1.00 94.31 87 LEU A N 1
ATOM 667 C CA . LEU A 1 87 ? 4.307 -3.818 -4.915 1.0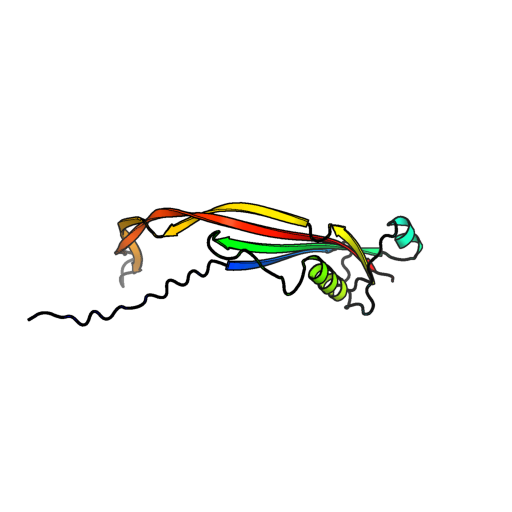0 94.31 87 LEU A CA 1
ATOM 668 C C . LEU A 1 87 ? 4.958 -4.549 -6.096 1.00 94.31 87 LEU A C 1
ATOM 670 O O . LEU A 1 87 ? 4.545 -4.357 -7.242 1.00 94.31 87 LEU A O 1
ATOM 674 N N . TYR A 1 88 ? 5.942 -5.409 -5.836 1.00 93.88 88 TYR A N 1
ATOM 675 C CA . TYR A 1 88 ? 6.601 -6.203 -6.869 1.00 93.88 88 TYR A CA 1
ATOM 676 C C . TYR A 1 88 ? 5.620 -7.185 -7.533 1.00 93.88 88 TYR A C 1
ATOM 678 O O . TYR A 1 88 ? 5.476 -7.197 -8.760 1.00 93.88 88 TYR A O 1
ATOM 686 N N . LYS A 1 89 ? 4.868 -7.949 -6.733 1.00 93.06 89 LYS A N 1
ATOM 687 C CA . LYS A 1 89 ? 3.881 -8.927 -7.220 1.00 93.06 89 LYS A CA 1
ATOM 688 C C . LYS A 1 89 ? 2.819 -8.288 -8.115 1.00 93.06 89 LYS A C 1
ATOM 690 O O . LYS A 1 89 ? 2.537 -8.794 -9.202 1.00 93.06 89 LYS A O 1
ATOM 695 N N . GLU A 1 90 ? 2.249 -7.168 -7.686 1.00 92.88 90 GLU A N 1
ATOM 696 C CA . GLU A 1 90 ? 1.212 -6.478 -8.453 1.00 92.88 90 GLU A CA 1
ATOM 697 C C . GLU A 1 90 ? 1.787 -5.777 -9.694 1.00 92.88 90 GLU A C 1
ATOM 699 O O . GLU A 1 90 ? 1.128 -5.710 -10.733 1.00 92.88 90 GLU A O 1
ATOM 704 N N . SER A 1 91 ? 3.045 -5.318 -9.648 1.00 93.62 91 SER A N 1
ATOM 705 C CA . SER A 1 91 ? 3.704 -4.712 -10.817 1.00 93.62 91 SER A CA 1
ATOM 706 C C . SER A 1 91 ? 3.912 -5.746 -11.918 1.00 93.62 91 SER A C 1
ATOM 708 O O . SER A 1 91 ? 3.639 -5.473 -13.090 1.00 93.62 91 SER A O 1
ATOM 710 N N . LYS A 1 92 ? 4.296 -6.967 -11.524 1.00 93.44 92 LYS A N 1
ATOM 711 C CA . LYS A 1 92 ? 4.448 -8.110 -12.426 1.00 93.44 92 LYS A CA 1
ATOM 712 C C . LYS A 1 92 ? 3.133 -8.449 -13.127 1.00 93.44 92 LYS A C 1
ATOM 714 O O . LYS A 1 92 ? 3.108 -8.593 -14.349 1.00 93.44 92 LYS A O 1
ATOM 719 N N . LYS A 1 93 ? 2.031 -8.539 -12.370 1.00 91.88 93 LYS A N 1
ATOM 720 C CA . LYS A 1 93 ? 0.686 -8.827 -12.907 1.00 91.88 93 LYS A CA 1
ATOM 721 C C . LYS A 1 93 ? 0.226 -7.795 -13.930 1.00 91.88 93 LYS A C 1
ATOM 723 O O . LYS A 1 93 ? -0.461 -8.147 -14.880 1.00 91.88 93 LYS A O 1
ATOM 728 N N . ARG A 1 94 ? 0.644 -6.539 -13.764 1.00 90.75 94 ARG A N 1
ATOM 729 C CA . ARG A 1 94 ? 0.363 -5.444 -14.703 1.00 90.75 94 ARG A CA 1
ATOM 730 C C . ARG A 1 94 ? 1.329 -5.355 -15.876 1.00 90.75 94 ARG A C 1
ATOM 732 O O . ARG A 1 94 ? 1.294 -4.379 -16.620 1.00 90.75 94 ARG A O 1
ATOM 739 N N . GLY A 1 95 ? 2.201 -6.344 -16.037 1.00 91.94 95 GLY A N 1
ATOM 740 C CA . GLY A 1 95 ? 3.074 -6.428 -17.194 1.00 91.94 95 GLY A CA 1
ATOM 741 C C . GLY A 1 95 ? 4.228 -5.437 -17.189 1.00 91.94 95 GLY A C 1
ATOM 742 O O . GLY A 1 95 ? 4.718 -5.089 -18.263 1.00 91.94 95 GLY A O 1
ATOM 743 N N . ALA A 1 96 ? 4.660 -4.962 -16.020 1.00 93.56 96 ALA A N 1
ATOM 744 C CA . ALA A 1 96 ? 5.901 -4.207 -15.928 1.00 93.56 96 ALA A CA 1
ATOM 745 C C . ALA A 1 96 ? 7.099 -5.130 -16.204 1.00 93.56 96 ALA A C 1
ATOM 747 O O . ALA A 1 96 ? 7.164 -6.242 -15.687 1.00 93.56 96 ALA A O 1
ATOM 748 N N . HIS A 1 97 ? 8.054 -4.655 -17.001 1.00 95.19 97 HIS A N 1
ATOM 749 C CA . HIS A 1 97 ? 9.367 -5.286 -17.172 1.00 95.19 97 HIS A CA 1
ATOM 750 C C . HIS A 1 97 ? 10.359 -4.737 -16.142 1.00 95.19 97 HIS A C 1
ATOM 752 O O . HIS A 1 97 ? 11.190 -5.475 -15.618 1.00 95.19 97 HIS A O 1
ATOM 758 N N . LEU A 1 98 ? 10.251 -3.442 -15.824 1.00 96.38 98 LEU A N 1
ATOM 759 C CA . LEU A 1 98 ? 11.045 -2.794 -14.788 1.00 96.38 98 LEU A CA 1
ATOM 760 C C . LEU A 1 98 ? 10.146 -2.072 -13.781 1.00 96.38 98 LEU A C 1
ATOM 762 O O . LEU A 1 98 ? 9.163 -1.425 -14.145 1.00 96.38 98 LEU A O 1
ATOM 766 N N . LEU A 1 99 ? 10.525 -2.152 -12.510 1.00 96.56 99 LEU A N 1
ATOM 767 C CA . LEU A 1 99 ? 9.940 -1.403 -11.408 1.00 96.56 99 LEU A CA 1
ATOM 768 C C . LEU A 1 99 ? 10.990 -0.445 -10.846 1.00 96.56 99 LEU A C 1
ATOM 770 O O . LEU A 1 99 ? 12.007 -0.870 -10.300 1.00 96.56 99 LEU A O 1
ATOM 774 N N . LYS A 1 100 ? 10.736 0.857 -10.941 1.00 96.94 100 LYS A N 1
ATOM 775 C CA . LYS A 1 100 ? 11.542 1.863 -10.249 1.00 96.94 100 LYS A CA 1
ATOM 776 C C . LYS A 1 100 ? 10.879 2.191 -8.919 1.00 96.94 100 LYS A C 1
ATOM 778 O O . LYS A 1 100 ? 9.817 2.811 -8.903 1.00 96.94 100 LYS A O 1
ATOM 783 N N . VAL A 1 101 ? 11.474 1.741 -7.819 1.00 96.31 101 VAL A N 1
ATOM 784 C CA . VAL A 1 101 ? 10.950 1.974 -6.464 1.00 96.31 101 VAL A CA 1
ATOM 785 C C . VAL A 1 101 ? 11.244 3.419 -6.067 1.00 96.31 101 VAL A C 1
ATOM 787 O O . VAL A 1 101 ? 12.384 3.862 -6.156 1.00 96.31 101 VAL A O 1
ATOM 790 N N . LEU A 1 102 ? 10.206 4.152 -5.670 1.00 94.12 102 LEU A N 1
ATOM 791 C CA . LEU A 1 102 ? 10.308 5.534 -5.194 1.00 94.12 102 LEU A CA 1
ATOM 792 C C . LEU A 1 102 ? 10.351 5.588 -3.668 1.00 94.12 102 LEU A C 1
ATOM 794 O O . LEU A 1 102 ? 11.142 6.327 -3.102 1.00 94.12 102 LEU A O 1
ATOM 798 N N . ASP A 1 103 ? 9.514 4.779 -3.021 1.00 93.06 103 ASP A N 1
ATOM 799 C CA . ASP A 1 103 ? 9.421 4.681 -1.569 1.00 93.06 103 ASP A CA 1
ATOM 800 C C . ASP A 1 103 ? 9.402 3.204 -1.184 1.00 93.06 103 ASP A C 1
ATOM 802 O O . ASP A 1 103 ? 8.651 2.425 -1.781 1.00 93.06 103 ASP A O 1
ATOM 806 N N . ASN A 1 104 ? 10.214 2.823 -0.197 1.00 90.56 104 ASN A N 1
ATOM 807 C CA . ASN A 1 104 ? 10.355 1.439 0.244 1.00 90.56 104 ASN A CA 1
ATOM 808 C C . ASN A 1 104 ? 9.967 1.296 1.715 1.00 90.56 104 ASN A C 1
ATOM 810 O O . ASN A 1 104 ? 10.660 1.806 2.594 1.00 90.56 104 ASN A O 1
ATOM 814 N N . ASN A 1 105 ? 8.883 0.563 1.958 1.00 84.19 105 ASN A N 1
ATOM 815 C CA . ASN A 1 105 ? 8.455 0.100 3.273 1.00 84.19 105 ASN A CA 1
ATOM 816 C C . ASN A 1 105 ? 8.443 1.189 4.361 1.00 84.19 105 ASN A C 1
ATOM 818 O O . ASN A 1 105 ? 8.817 0.947 5.511 1.00 84.19 105 ASN A O 1
ATOM 822 N N . ILE A 1 106 ? 8.007 2.398 3.998 1.00 85.38 106 ILE A N 1
ATOM 823 C CA . ILE A 1 106 ? 7.932 3.529 4.920 1.00 85.38 106 ILE A CA 1
ATOM 824 C C . ILE A 1 106 ? 6.898 3.200 5.991 1.00 85.38 106 ILE A C 1
ATOM 826 O O . ILE A 1 106 ? 5.715 3.027 5.693 1.00 85.38 106 ILE A O 1
ATOM 830 N N . LYS A 1 107 ? 7.351 3.139 7.243 1.00 84.44 107 LYS A N 1
ATOM 831 C CA . LYS A 1 107 ? 6.512 2.875 8.411 1.00 84.44 107 LYS A CA 1
ATOM 832 C C . LYS A 1 107 ? 5.922 4.179 8.943 1.00 84.44 107 LYS A C 1
ATOM 834 O O . LYS A 1 107 ? 6.653 5.132 9.206 1.00 84.44 107 LYS A O 1
ATOM 839 N N . LYS A 1 108 ? 4.610 4.203 9.166 1.00 82.75 108 LYS A N 1
ATOM 840 C CA . LYS A 1 108 ? 3.899 5.279 9.866 1.00 82.75 108 LYS A CA 1
ATOM 841 C C . LYS A 1 108 ? 3.076 4.696 11.004 1.00 82.75 108 LYS A C 1
ATOM 843 O O . LYS A 1 108 ? 2.510 3.616 10.871 1.00 82.75 108 LYS A O 1
ATOM 848 N N . ALA A 1 109 ? 3.023 5.413 12.121 1.00 82.38 109 ALA A N 1
ATOM 849 C CA . ALA A 1 109 ? 2.204 5.057 13.269 1.00 82.38 109 ALA A CA 1
ATOM 850 C C . ALA A 1 109 ? 1.166 6.152 13.515 1.00 82.38 109 ALA A C 1
ATOM 852 O O . ALA A 1 109 ? 1.493 7.339 13.469 1.00 82.38 109 ALA A O 1
ATOM 853 N N . ARG A 1 110 ? -0.072 5.756 13.796 1.00 80.00 110 ARG A N 1
ATOM 854 C CA . ARG A 1 110 ? -1.155 6.656 14.183 1.00 80.00 110 ARG A CA 1
ATOM 855 C C . ARG A 1 110 ? -1.806 6.134 15.451 1.00 80.00 110 ARG A C 1
ATOM 857 O O . ARG A 1 110 ? -2.310 5.020 15.481 1.00 80.00 110 ARG A O 1
ATOM 864 N N . ASN A 1 111 ? -1.846 6.966 16.482 1.00 82.56 111 ASN A N 1
ATOM 865 C CA . ASN A 1 111 ? -2.590 6.664 17.699 1.00 82.56 111 ASN A CA 1
ATOM 866 C C . ASN A 1 111 ? -3.980 7.293 17.609 1.00 82.56 111 ASN A C 1
ATOM 868 O O . ASN A 1 111 ? -4.119 8.430 17.153 1.00 82.56 111 ASN A O 1
ATOM 872 N N . TYR A 1 112 ? -5.004 6.561 18.029 1.00 78.44 112 TYR A N 1
ATOM 873 C CA . TYR A 1 112 ? -6.379 7.050 18.056 1.00 78.44 112 TYR A CA 1
ATOM 874 C C . TYR A 1 112 ? -7.159 6.412 19.204 1.00 78.44 112 TYR A C 1
ATOM 876 O O . TYR A 1 112 ? -6.714 5.449 19.829 1.00 78.44 112 TYR A O 1
ATOM 884 N N . THR A 1 113 ? -8.324 6.977 19.499 1.00 80.19 113 THR A N 1
ATOM 885 C CA . THR A 1 113 ? -9.232 6.462 20.523 1.00 80.19 113 THR A CA 1
ATOM 886 C C . THR A 1 113 ? -10.467 5.906 19.836 1.00 80.19 113 THR A C 1
ATOM 888 O O . THR A 1 113 ? -11.045 6.573 18.980 1.00 80.19 113 THR A O 1
ATOM 891 N N . MET A 1 114 ? -10.881 4.703 20.216 1.00 77.31 114 MET A N 1
ATOM 892 C CA . MET A 1 114 ? -12.111 4.072 19.741 1.00 77.31 114 MET A CA 1
ATOM 893 C C . MET A 1 114 ? -13.050 3.751 20.905 1.00 77.31 114 MET A C 1
ATOM 895 O O . MET A 1 114 ? -12.641 3.751 22.069 1.00 77.31 114 MET A O 1
ATOM 899 N N . ALA A 1 115 ? -14.320 3.493 20.593 1.00 74.62 115 ALA A N 1
ATOM 900 C CA . ALA A 1 115 ? -15.294 3.043 21.578 1.00 74.62 115 ALA A CA 1
ATOM 901 C C . ALA A 1 115 ? -14.951 1.618 22.042 1.00 74.62 115 ALA A C 1
ATOM 903 O O . ALA A 1 115 ? -14.841 0.704 21.229 1.00 74.62 115 ALA A O 1
ATOM 904 N N . GLY A 1 116 ? -14.752 1.453 23.347 1.00 75.75 116 GLY A N 1
ATOM 905 C CA . GLY A 1 116 ? -14.512 0.176 24.005 1.00 75.75 116 GLY A CA 1
ATOM 906 C C . GLY A 1 116 ? -15.789 -0.449 24.537 1.00 75.75 116 GLY A C 1
ATOM 907 O O . GLY A 1 116 ? -16.753 -0.662 23.809 1.00 75.75 116 GLY A O 1
ATOM 908 N N . LYS A 1 117 ? -15.806 -0.755 25.836 1.00 79.69 117 LYS A N 1
ATOM 909 C CA . LYS A 1 117 ? -16.993 -1.302 26.499 1.00 79.69 117 LYS A CA 1
ATOM 910 C C . LYS A 1 117 ? -18.017 -0.208 26.768 1.00 79.69 117 LYS A C 1
ATOM 912 O O . LYS A 1 117 ? -17.665 0.941 27.031 1.00 79.69 117 LYS A O 1
ATOM 917 N N . CYS A 1 118 ? -19.295 -0.568 26.738 1.00 83.00 118 CYS A N 1
ATOM 918 C CA . CYS A 1 118 ? -20.330 0.350 27.182 1.00 83.00 118 CYS A CA 1
ATOM 919 C C . CYS A 1 118 ? -20.252 0.542 28.701 1.00 83.00 118 CYS A C 1
ATOM 921 O O . CYS A 1 118 ? -20.286 -0.436 29.446 1.00 83.00 118 CYS A O 1
ATOM 923 N N . ILE A 1 119 ? -20.182 1.792 29.157 1.00 90.62 119 ILE A N 1
ATOM 924 C CA . ILE A 1 119 ? -20.139 2.148 30.586 1.00 90.62 119 ILE A CA 1
ATOM 925 C C . ILE A 1 119 ? -21.439 2.787 31.077 1.00 90.62 119 ILE A C 1
ATOM 927 O O . ILE A 1 119 ? -21.652 2.887 32.282 1.00 90.62 119 ILE A O 1
ATOM 931 N N . LYS A 1 120 ? -22.324 3.214 30.168 1.00 89.19 120 LYS A N 1
ATOM 932 C CA . LYS A 1 120 ? -23.667 3.688 30.518 1.00 89.19 120 LYS A CA 1
ATOM 933 C C . LYS A 1 120 ? -24.680 3.263 29.464 1.00 89.19 120 LYS A C 1
ATOM 935 O O . LYS A 1 120 ? -24.530 3.595 28.287 1.00 89.19 120 LYS A O 1
ATOM 940 N N . HIS A 1 121 ? -25.731 2.598 29.925 1.00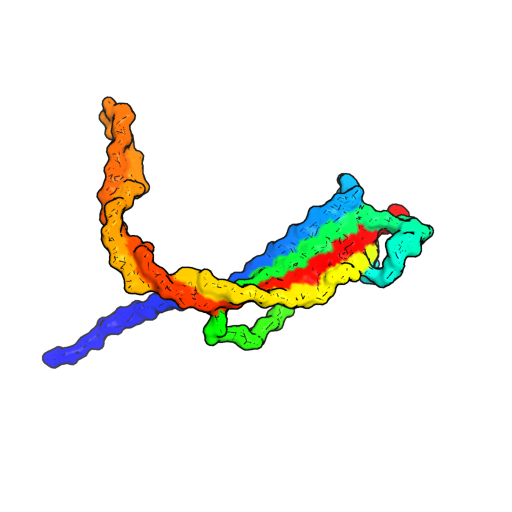 89.81 121 HIS A N 1
ATOM 941 C CA . HIS A 1 121 ? -26.880 2.213 29.120 1.00 89.81 121 HIS A CA 1
ATOM 942 C C . HIS A 1 121 ? -28.084 3.081 29.485 1.00 89.81 121 HIS A C 1
ATOM 944 O O . HIS A 1 121 ? -28.265 3.432 30.650 1.00 89.81 121 HIS A O 1
ATOM 950 N N . GLU A 1 122 ? -28.912 3.402 28.500 1.00 90.19 122 GLU A N 1
ATOM 951 C CA . GLU A 1 122 ? -30.209 4.046 28.703 1.00 90.19 122 GLU A CA 1
ATOM 952 C C . GLU A 1 122 ? -31.280 3.277 27.939 1.00 90.19 122 GLU A C 1
ATOM 954 O O . GLU A 1 122 ? -31.015 2.691 26.886 1.00 90.19 122 GLU A O 1
ATOM 959 N N . ARG A 1 123 ? -32.501 3.274 28.473 1.00 89.62 123 ARG A N 1
ATOM 960 C CA . ARG A 1 123 ? -33.656 2.748 27.752 1.00 89.62 123 ARG A CA 1
ATOM 961 C C . ARG A 1 123 ? -34.147 3.822 26.795 1.00 89.62 123 ARG A C 1
ATOM 963 O O . ARG A 1 123 ? -34.426 4.943 27.215 1.00 89.62 123 ARG A O 1
ATOM 970 N N . LYS A 1 124 ? -34.216 3.493 25.510 1.00 84.00 124 LYS A N 1
ATOM 971 C CA . LYS A 1 124 ? -34.794 4.364 24.489 1.00 84.00 124 LYS A CA 1
ATOM 972 C C . LYS A 1 124 ? -35.901 3.633 23.764 1.00 84.00 124 LYS A C 1
ATOM 974 O O . LYS A 1 124 ? -35.748 2.476 23.386 1.00 84.00 124 LYS A O 1
ATOM 979 N N . ILE A 1 125 ? -36.993 4.349 23.537 1.00 83.94 125 ILE A N 1
ATOM 980 C CA . ILE A 1 125 ? -38.021 3.919 22.602 1.00 83.94 125 ILE A CA 1
ATOM 981 C C . ILE A 1 125 ? -37.479 4.196 21.200 1.00 83.94 125 ILE A C 1
ATOM 983 O O . ILE A 1 125 ? -37.159 5.339 20.873 1.00 83.94 125 ILE A O 1
ATOM 987 N N . VAL A 1 126 ? -37.329 3.149 20.400 1.00 77.94 126 VAL A N 1
ATOM 988 C CA . VAL A 1 126 ? -36.899 3.227 19.003 1.00 77.94 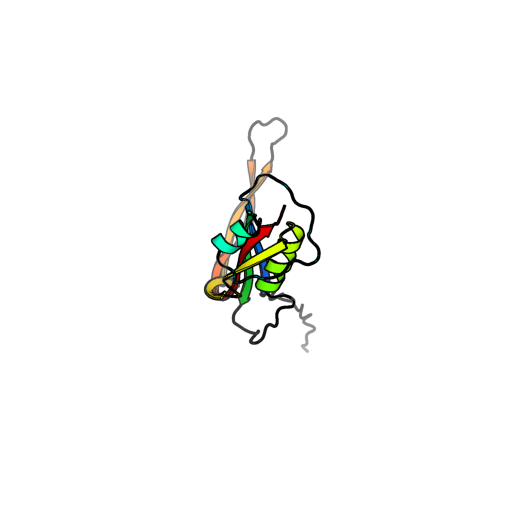126 VAL A CA 1
ATOM 989 C C . VAL A 1 126 ? -38.008 2.711 18.106 1.00 77.94 126 VAL A C 1
ATOM 991 O O . VAL A 1 126 ? -38.654 1.710 18.413 1.00 77.94 126 VAL A O 1
ATOM 994 N N . ASP A 1 127 ? -38.202 3.396 16.985 1.00 78.81 127 ASP A N 1
ATOM 995 C CA . ASP A 1 127 ? -39.120 2.950 15.948 1.00 78.81 127 ASP A CA 1
ATOM 996 C C . ASP A 1 127 ? -38.434 1.830 15.150 1.00 78.81 127 ASP A C 1
ATOM 998 O O . ASP A 1 127 ? -37.463 2.077 14.432 1.00 78.81 127 ASP A O 1
ATOM 1002 N N . THR A 1 128 ? -38.874 0.583 15.321 1.00 68.38 128 THR A N 1
ATOM 1003 C CA . THR A 1 128 ? -38.169 -0.593 14.774 1.00 68.38 128 THR A CA 1
ATOM 1004 C C . THR A 1 128 ? -38.696 -1.029 13.423 1.00 68.38 128 THR A C 1
ATOM 1006 O O . THR A 1 128 ? -37.923 -1.478 12.576 1.00 68.38 128 THR A O 1
ATOM 1009 N N . GLN A 1 129 ? -39.997 -0.869 13.201 1.00 64.38 129 GLN A N 1
ATOM 1010 C CA . GLN A 1 129 ? -40.670 -1.163 11.943 1.00 64.38 129 GLN A CA 1
ATOM 1011 C C . GLN A 1 129 ? -41.806 -0.154 11.720 1.00 64.38 129 GLN A C 1
ATOM 1013 O O . GLN A 1 129 ? -42.230 0.559 12.631 1.00 64.38 129 GLN A O 1
ATOM 1018 N N . ARG A 1 130 ? -42.306 -0.067 10.489 1.00 66.00 130 ARG A N 1
ATOM 1019 C CA . ARG A 1 130 ? -43.537 0.663 10.170 1.00 66.00 130 ARG A CA 1
ATOM 1020 C C . ARG A 1 130 ? -44.481 -0.323 9.506 1.00 66.00 130 ARG A C 1
ATOM 1022 O O . ARG A 1 130 ? -44.140 -0.849 8.450 1.00 66.00 130 ARG A O 1
ATOM 1029 N N . TYR A 1 131 ? -45.639 -0.575 10.105 1.00 57.91 131 TYR A N 1
ATOM 1030 C CA . TYR A 1 131 ? -46.665 -1.416 9.490 1.00 57.91 131 TYR A CA 1
ATOM 1031 C C . TYR A 1 131 ? -47.772 -0.560 8.871 1.00 57.91 131 TYR A C 1
ATOM 1033 O O . TYR A 1 131 ? -48.177 0.467 9.422 1.00 57.91 131 TYR A O 1
ATOM 1041 N N . LEU A 1 132 ? -48.238 -0.988 7.696 1.00 52.25 132 LEU A N 1
ATOM 1042 C CA . LEU A 1 132 ? -49.408 -0.430 7.030 1.00 52.25 132 LEU A CA 1
ATOM 1043 C C . LEU A 1 132 ? -50.616 -1.288 7.417 1.00 52.25 132 LEU A C 1
ATOM 1045 O O . LEU A 1 132 ? -50.631 -2.488 7.140 1.00 52.25 132 LEU A O 1
ATOM 1049 N N . HIS A 1 133 ? -51.617 -0.699 8.068 1.00 61.94 133 HIS A N 1
ATOM 1050 C CA . HIS A 1 133 ? -52.854 -1.429 8.346 1.00 61.94 133 HIS A CA 1
ATOM 1051 C C . HIS A 1 133 ? -53.621 -1.697 7.039 1.00 61.94 133 HIS A C 1
ATOM 1053 O O . HIS A 1 133 ? -53.723 -0.787 6.209 1.00 61.94 133 HIS A O 1
ATOM 1059 N N . PRO A 1 134 ? -54.201 -2.898 6.846 1.00 53.25 134 PRO A N 1
ATOM 1060 C CA . PRO A 1 134 ? -55.040 -3.177 5.684 1.00 53.25 134 PRO A CA 1
ATOM 1061 C C . PRO A 1 134 ? -56.203 -2.175 5.619 1.00 53.25 134 PRO A C 1
ATOM 1063 O O . PRO A 1 134 ? -56.967 -2.053 6.572 1.00 53.25 134 PRO A O 1
ATOM 1066 N N . GLY A 1 135 ? -56.307 -1.424 4.518 1.00 69.88 135 GLY A N 1
ATOM 1067 C CA . GLY A 1 135 ? -57.333 -0.386 4.322 1.00 69.88 135 GLY A CA 1
ATOM 1068 C C . GLY A 1 135 ? -56.960 1.025 4.802 1.00 69.88 135 GLY A C 1
ATOM 1069 O O . GLY A 1 135 ? -57.743 1.952 4.614 1.00 69.88 135 GLY A O 1
ATOM 1070 N N . SER A 1 136 ? -55.765 1.226 5.366 1.00 66.12 136 SER A N 1
ATOM 1071 C CA . SER A 1 136 ? -55.262 2.536 5.804 1.00 66.12 136 SER A CA 1
ATOM 1072 C C . SER A 1 136 ? -54.136 3.045 4.896 1.00 66.12 136 SER A C 1
ATOM 1074 O O . SER A 1 136 ? -53.256 2.285 4.497 1.00 66.12 136 SER A O 1
ATOM 1076 N N . LYS A 1 137 ? -54.113 4.357 4.612 1.00 70.19 137 LYS A N 1
ATOM 1077 C CA . LYS A 1 137 ? -52.968 5.040 3.969 1.00 70.19 137 LYS A CA 1
ATOM 1078 C C . LYS A 1 137 ? -51.897 5.498 4.972 1.00 70.19 137 LYS A C 1
ATOM 1080 O O . LYS A 1 137 ? -50.878 6.051 4.565 1.00 70.19 137 LYS A O 1
ATOM 1085 N N . HIS A 1 138 ? -52.117 5.297 6.270 1.00 61.94 138 HIS A N 1
ATOM 1086 C CA . HIS A 1 138 ? -51.207 5.730 7.327 1.00 61.94 138 HIS A CA 1
ATOM 1087 C C . HIS A 1 138 ? -50.354 4.565 7.834 1.00 61.94 138 HIS A C 1
ATOM 1089 O O . HIS A 1 138 ? -50.874 3.526 8.241 1.00 61.94 138 HIS A O 1
ATOM 1095 N N . MET A 1 139 ? -49.034 4.764 7.815 1.00 65.81 139 MET A N 1
ATOM 1096 C CA . MET A 1 139 ? -48.076 3.884 8.480 1.00 65.81 139 MET A CA 1
ATOM 1097 C C . MET A 1 139 ? -48.003 4.241 9.963 1.00 65.81 139 MET A C 1
ATOM 1099 O O . MET A 1 139 ? -47.714 5.390 10.302 1.00 65.81 139 MET A O 1
ATOM 1103 N N . THR A 1 140 ? -48.183 3.253 10.835 1.00 68.44 140 THR A N 1
ATOM 1104 C CA . THR A 1 140 ? -47.986 3.433 12.277 1.00 68.44 140 THR A CA 1
ATOM 1105 C C . THR A 1 140 ? -46.607 2.878 12.656 1.00 68.44 140 THR A C 1
ATOM 1107 O O . THR A 1 140 ? -46.298 1.735 12.305 1.00 68.44 140 THR A O 1
ATOM 1110 N N . PRO A 1 141 ? -45.738 3.664 13.318 1.00 69.38 141 PRO A N 1
ATOM 1111 C CA . PRO A 1 141 ? -44.445 3.173 13.778 1.00 69.38 141 PRO A CA 1
ATOM 1112 C C . PRO A 1 141 ? -44.616 2.214 14.962 1.00 69.38 141 PRO A C 1
ATOM 1114 O O . PRO A 1 141 ? -45.382 2.488 15.889 1.00 69.38 141 PRO A O 1
ATOM 1117 N N . VAL A 1 142 ? -43.879 1.103 14.940 1.00 75.69 142 VAL A N 1
ATOM 1118 C CA . VAL A 1 142 ? -43.767 0.185 16.081 1.00 75.69 142 VAL A CA 1
ATOM 1119 C C . VAL A 1 142 ? -42.721 0.742 17.015 1.00 75.69 142 VAL A C 1
ATOM 1121 O O . VAL A 1 142 ? -41.561 0.879 16.629 1.00 75.69 142 VAL A O 1
ATOM 1124 N N . ARG A 1 143 ? -43.132 1.056 18.236 1.00 77.50 143 ARG A N 1
ATOM 1125 C CA . ARG A 1 143 ? -42.247 1.571 19.274 1.00 77.50 143 ARG A CA 1
ATOM 1126 C C . ARG A 1 143 ? -41.799 0.422 20.161 1.00 77.50 143 ARG A C 1
ATOM 1128 O O . ARG A 1 143 ? -42.604 -0.115 20.915 1.00 77.50 143 ARG A O 1
ATOM 1135 N N . GLU A 1 144 ? -40.522 0.070 20.087 1.00 79.75 144 GLU A N 1
ATOM 1136 C CA . GLU A 1 144 ? -39.905 -0.897 20.996 1.00 79.75 144 GLU A CA 1
ATOM 1137 C C . GLU A 1 144 ? -38.958 -0.191 21.961 1.00 79.75 144 GLU A C 1
ATOM 1139 O O . GLU A 1 144 ? -38.161 0.664 21.570 1.00 79.75 144 GLU A O 1
ATOM 1144 N N . GLU A 1 145 ? -39.009 -0.580 23.231 1.00 82.88 145 GLU A N 1
ATOM 1145 C CA . GLU A 1 145 ? -38.022 -0.156 24.215 1.00 82.88 145 GLU A CA 1
ATOM 1146 C C . GLU A 1 145 ? -36.744 -0.987 24.034 1.00 82.88 145 GLU A C 1
ATOM 1148 O O . GLU A 1 145 ? -36.737 -2.202 24.236 1.00 82.88 145 GLU A O 1
ATOM 1153 N N . LYS A 1 146 ? -35.643 -0.337 23.645 1.00 82.56 146 LYS A N 1
ATOM 1154 C CA . LYS A 1 146 ? -34.318 -0.961 23.553 1.00 82.56 146 LYS A CA 1
ATOM 1155 C C . LYS A 1 146 ? -33.355 -0.338 24.547 1.00 82.56 146 LYS A C 1
ATOM 1157 O O . LYS A 1 146 ? -33.306 0.878 24.734 1.00 82.56 146 LYS A O 1
ATOM 1162 N N . ILE A 1 147 ? -32.540 -1.192 25.159 1.00 83.56 147 ILE A N 1
ATOM 1163 C CA . ILE A 1 147 ? -31.387 -0.762 25.945 1.00 83.56 147 ILE A CA 1
ATOM 1164 C C . ILE A 1 147 ? -30.287 -0.390 24.953 1.00 83.56 147 ILE A C 1
ATOM 1166 O O . ILE A 1 147 ? -29.772 -1.247 24.238 1.00 83.56 147 ILE A O 1
ATOM 1170 N N . VAL A 1 148 ? -29.936 0.891 24.899 1.00 86.75 148 VAL A N 1
ATOM 1171 C CA . VAL A 1 148 ? -28.877 1.401 24.026 1.00 86.75 148 VAL A CA 1
ATOM 1172 C C . VAL A 1 148 ? -27.708 1.901 24.856 1.00 86.75 148 VAL A C 1
ATOM 1174 O O . VAL A 1 148 ? -27.880 2.478 25.932 1.00 86.75 148 VAL A O 1
ATOM 1177 N N . CYS A 1 149 ? -26.496 1.699 24.350 1.00 83.12 149 CYS A N 1
ATOM 1178 C CA . CYS A 1 149 ? -25.328 2.312 24.955 1.00 83.12 149 CYS A CA 1
ATOM 1179 C C . CYS A 1 149 ? -25.290 3.809 24.633 1.00 83.12 149 CYS A C 1
ATOM 1181 O O . CYS A 1 149 ? -25.332 4.195 23.465 1.00 83.12 149 CYS A O 1
ATOM 1183 N N . VAL A 1 150 ? -25.169 4.648 25.658 1.00 89.38 150 VAL A N 1
ATOM 1184 C CA . VAL A 1 150 ? -25.064 6.110 25.508 1.00 89.38 150 VAL A CA 1
ATOM 1185 C C . VAL A 1 150 ? -23.696 6.653 25.898 1.00 89.38 150 VAL A C 1
ATOM 1187 O O . VAL A 1 150 ? -23.368 7.790 25.569 1.00 89.38 150 VAL A O 1
ATOM 1190 N N . LYS A 1 151 ? -22.878 5.851 26.590 1.00 88.12 151 LYS A N 1
ATOM 1191 C CA . LYS A 1 151 ? -21.506 6.217 26.939 1.00 88.12 151 LYS A CA 1
ATOM 1192 C C . LYS A 1 151 ? -20.592 5.006 26.842 1.00 88.12 151 LYS A C 1
ATOM 1194 O O . LYS A 1 151 ? -20.854 3.976 27.462 1.00 88.12 151 LYS A O 1
ATOM 1199 N N . TRP A 1 152 ? -19.494 5.178 26.121 1.00 86.50 152 TRP A N 1
ATOM 1200 C CA . TRP A 1 152 ? -18.475 4.159 25.895 1.00 86.50 152 TRP A CA 1
ATOM 1201 C C . TRP A 1 152 ? -17.194 4.499 26.658 1.00 86.50 152 TRP A C 1
ATOM 1203 O O . TRP A 1 152 ? -16.851 5.671 26.822 1.00 86.50 152 TRP A O 1
ATOM 1213 N N . GLU A 1 153 ? -16.488 3.474 27.122 1.00 84.44 153 GLU A N 1
ATOM 1214 C CA . GLU A 1 153 ? -15.118 3.594 27.609 1.00 84.44 153 GLU A CA 1
ATOM 1215 C C . GLU A 1 153 ? -14.192 3.940 26.431 1.00 84.44 153 GLU A C 1
ATOM 1217 O O . GLU A 1 153 ? -14.246 3.260 25.403 1.00 84.44 153 GLU A O 1
ATOM 1222 N N . PRO A 1 154 ? -13.336 4.968 26.539 1.00 80.06 154 PRO A N 1
ATOM 1223 C CA . PRO A 1 154 ? -12.352 5.254 25.507 1.00 80.06 154 PRO A CA 1
ATOM 1224 C C . PRO A 1 154 ? -11.232 4.207 25.534 1.00 80.06 154 PRO A C 1
ATOM 1226 O O . PRO A 1 154 ? -10.512 4.077 26.523 1.00 80.06 154 PRO A O 1
ATOM 1229 N N . VAL A 1 155 ? -11.033 3.496 24.425 1.00 78.62 155 VAL A N 1
ATOM 1230 C CA . VAL A 1 155 ? -9.919 2.555 24.255 1.00 78.62 155 VAL A CA 1
ATOM 1231 C C . VAL A 1 155 ? -8.868 3.177 23.352 1.00 78.62 155 VAL A C 1
ATOM 1233 O O . VAL A 1 155 ? -9.161 3.588 22.231 1.00 78.62 155 VAL A O 1
ATOM 1236 N N . LYS A 1 156 ? -7.626 3.234 23.841 1.00 79.25 156 LYS A N 1
ATOM 1237 C CA . LYS A 1 156 ? -6.473 3.650 23.039 1.00 79.25 156 LYS A CA 1
ATOM 1238 C C . LYS A 1 156 ? -6.102 2.535 22.063 1.00 79.25 156 LYS A C 1
ATOM 1240 O O . LYS A 1 156 ? -5.841 1.401 22.472 1.00 79.25 156 LYS A O 1
ATOM 1245 N N . ALA A 1 157 ? -6.042 2.884 20.791 1.00 74.31 157 ALA A N 1
ATOM 1246 C CA . ALA A 1 157 ? -5.619 2.029 19.700 1.00 74.31 157 ALA A CA 1
ATOM 1247 C C . ALA A 1 157 ? -4.410 2.649 18.991 1.00 74.31 157 ALA A C 1
ATOM 1249 O O . ALA A 1 157 ? -4.181 3.863 19.038 1.00 74.31 157 ALA A O 1
ATOM 1250 N N . SER A 1 158 ? -3.629 1.794 18.341 1.00 75.25 158 SER A N 1
ATOM 1251 C CA . SER A 1 158 ? -2.532 2.209 17.479 1.00 75.25 158 SER A CA 1
ATOM 1252 C C . SER A 1 158 ? -2.672 1.515 16.135 1.00 75.25 158 SER A C 1
ATOM 1254 O O . SER A 1 158 ? -2.996 0.330 16.048 1.00 75.25 158 SER A O 1
ATOM 1256 N N . GLU A 1 159 ? -2.450 2.272 15.076 1.00 78.50 159 GLU A N 1
ATOM 1257 C CA . GLU A 1 159 ? -2.405 1.787 13.713 1.00 78.50 159 GLU A CA 1
ATOM 1258 C C . GLU A 1 159 ? -0.993 1.948 13.174 1.00 78.50 159 GLU A C 1
ATOM 1260 O O . GLU A 1 159 ? -0.395 3.020 13.263 1.00 78.50 159 GLU A O 1
ATOM 1265 N N . LEU A 1 160 ? -0.464 0.873 12.605 1.00 81.56 160 LEU A N 1
ATOM 1266 C CA . LEU A 1 160 ? 0.796 0.863 11.887 1.00 81.56 160 LEU A CA 1
ATOM 1267 C C . LEU A 1 160 ? 0.496 0.687 10.405 1.00 81.56 160 LEU A C 1
ATOM 1269 O O . LEU A 1 160 ? -0.210 -0.234 10.014 1.00 81.56 160 LEU A O 1
ATOM 1273 N N . SER A 1 161 ? 1.052 1.556 9.576 1.00 83.94 161 SER A N 1
ATOM 1274 C CA . SER A 1 161 ? 0.930 1.480 8.124 1.00 83.94 161 SER A CA 1
ATOM 1275 C C . SER A 1 161 ? 2.308 1.394 7.482 1.00 83.94 161 SER A C 1
ATOM 1277 O O . SER A 1 161 ? 3.236 2.103 7.874 1.00 83.94 161 SER A O 1
ATOM 1279 N N . TYR A 1 162 ? 2.442 0.503 6.505 1.00 88.75 162 TYR A N 1
ATOM 1280 C CA . TYR A 1 162 ? 3.650 0.311 5.711 1.00 88.75 162 TYR A CA 1
ATOM 1281 C C . TYR A 1 162 ? 3.356 0.684 4.269 1.00 88.75 162 TYR A C 1
ATOM 1283 O O . TYR A 1 162 ? 2.447 0.125 3.655 1.00 88.75 162 TYR A O 1
ATOM 1291 N N . TYR A 1 163 ? 4.126 1.623 3.738 1.00 90.25 163 TYR A N 1
ATOM 1292 C CA . TYR A 1 163 ? 3.890 2.214 2.431 1.00 90.25 163 TYR A CA 1
ATOM 1293 C C . TYR A 1 163 ? 5.056 1.953 1.480 1.00 90.25 163 TYR A C 1
ATOM 1295 O O . TYR A 1 163 ? 6.212 2.219 1.814 1.00 90.25 163 TYR A O 1
ATOM 1303 N N . SER A 1 164 ? 4.737 1.490 0.273 1.00 94.38 164 SER A N 1
ATOM 1304 C CA . SER A 1 164 ? 5.681 1.378 -0.837 1.00 94.38 164 SER A CA 1
ATOM 1305 C C . SER A 1 164 ? 5.084 1.956 -2.115 1.00 94.38 164 SER A C 1
ATOM 1307 O O . SER A 1 164 ? 3.894 1.799 -2.395 1.00 94.38 164 SER A O 1
ATOM 1309 N N . ARG A 1 165 ? 5.918 2.608 -2.926 1.00 96.19 165 ARG A N 1
ATOM 1310 C CA . ARG A 1 165 ? 5.513 3.200 -4.208 1.00 96.19 165 ARG A CA 1
ATOM 1311 C C . ARG A 1 165 ? 6.546 2.925 -5.280 1.00 96.19 165 ARG A C 1
ATOM 1313 O O . ARG A 1 165 ? 7.745 2.964 -5.016 1.00 96.19 165 ARG A O 1
ATOM 1320 N N . GLY A 1 166 ? 6.086 2.730 -6.512 1.00 96.56 166 GLY A N 1
ATOM 1321 C CA . GLY A 1 166 ? 6.977 2.607 -7.656 1.00 96.56 166 GLY A CA 1
ATOM 1322 C C . GLY A 1 166 ? 6.349 2.994 -8.987 1.00 96.56 166 GLY A C 1
ATOM 1323 O O . GLY A 1 166 ? 5.127 3.017 -9.148 1.00 96.56 166 GLY A O 1
ATOM 1324 N N . VAL A 1 167 ? 7.221 3.298 -9.943 1.00 97.00 167 VAL A N 1
ATOM 1325 C CA . VAL A 1 167 ? 6.881 3.553 -11.346 1.00 97.00 167 VAL A CA 1
ATOM 1326 C C . VAL A 1 167 ? 7.103 2.276 -12.142 1.00 97.00 167 VAL A C 1
ATOM 1328 O O . VAL A 1 167 ? 8.161 1.648 -12.048 1.00 97.00 167 VAL A O 1
ATOM 1331 N N . LEU A 1 168 ? 6.103 1.900 -12.929 1.00 96.25 168 LEU A N 1
ATOM 1332 C CA . LEU A 1 168 ? 6.109 0.696 -13.744 1.00 96.25 168 LEU A CA 1
ATOM 1333 C C . LEU A 1 168 ? 6.545 1.057 -15.161 1.00 96.25 168 LEU A C 1
ATOM 1335 O O . LEU A 1 168 ? 5.980 1.957 -15.789 1.00 96.25 168 LEU A O 1
ATOM 1339 N N . TRP A 1 169 ? 7.509 0.308 -15.676 1.00 96.06 169 TRP A N 1
ATOM 1340 C CA . TRP A 1 169 ? 8.078 0.494 -17.000 1.00 96.06 169 TRP A CA 1
ATOM 1341 C C . TRP A 1 169 ? 7.960 -0.784 -17.812 1.00 96.06 169 TRP A C 1
ATOM 1343 O O . TRP A 1 169 ? 8.197 -1.883 -17.308 1.00 96.06 169 TRP A O 1
ATOM 1353 N N . ARG A 1 170 ? 7.642 -0.639 -19.093 1.00 93.62 170 ARG A N 1
ATOM 1354 C CA . ARG A 1 170 ? 7.585 -1.747 -20.043 1.00 93.62 170 ARG A CA 1
ATOM 1355 C C . ARG A 1 170 ? 8.368 -1.389 -21.293 1.00 93.62 170 ARG A C 1
ATOM 1357 O O . ARG A 1 170 ? 8.368 -0.232 -21.701 1.00 93.62 170 ARG A O 1
ATOM 1364 N N . LYS A 1 171 ? 9.037 -2.381 -21.868 1.00 91.00 171 LYS A N 1
ATOM 1365 C CA . LYS A 1 171 ? 9.653 -2.275 -23.188 1.00 91.00 171 LYS A CA 1
ATOM 1366 C C . LYS A 1 171 ? 8.664 -2.816 -24.212 1.00 91.00 171 LYS A C 1
ATOM 1368 O O . LYS A 1 171 ? 8.076 -3.869 -23.955 1.00 91.00 171 LYS A O 1
ATOM 1373 N N . ASP A 1 172 ? 8.455 -2.070 -25.285 1.00 74.62 172 ASP A N 1
ATOM 1374 C CA . ASP A 1 172 ? 7.643 -2.523 -26.416 1.00 74.62 172 ASP A CA 1
ATOM 1375 C C . ASP A 1 172 ? 8.424 -3.448 -27.340 1.00 74.62 172 ASP A C 1
ATOM 1377 O O . ASP A 1 172 ? 9.655 -3.243 -27.465 1.00 74.62 172 ASP A O 1
#

Foldseek 3Di:
DDDDDPPPPPPPPPCPFKDKDKDKDKDFPDPDFDAFDDQAEEDPDDPVVCVVVQKDFGTKIKIKIKMKGQPDDDPDDDDPAASVRVVRVVLRRRHFNYKYWPDFFDKDKDKDKDFDAQPDKDWDFDQDDWDDDVPDPDTDTDTDTDTDRPDGDITIMMMMMTMIMITGMDHD

Sequence (172 aa):
MALGGLLCALMLVCCSCASTSEDLYYKPFVKKSYSSSDGMRTTTLPDEVLKRQGYRQIGVMHVTLIYSKCVKTCETYTHDMSSIDRLYKESKKRGAHLLKVLDNNIKKARNYTMAGKCIKHERKIVDTQRYLHPGSKHMTPVREEKIVCVKWEPVKASELSYYSRGVLWRKD

Radius of gyration: 27.21 Å; chains: 1; bounding box: 76×35×80 Å

pLDDT: mean 77.61, std 18.49, range [29.91, 97.0]